Protein AF-0000000070183551 (afdb_homodimer)

Organism: NCBI:txid2841257

InterPro domains:
  IPR018720 Domain of unknown function DUF2249 [PF10006] (5-74)
  IPR036868 TusA-like domain superfamily [SSF64307] (5-74)

Sequence (154 aa):
MTETELDLRDVPPPERHPKIHDAFQALDSGEALTIVNDHEPKPLFYEFQAEVDSFDADGYEVEQRDERTFVATLPKQMTETELDLRDVPPPERHPKIHDAFQALDSGEALTIVNDHEPKPLFYEFQAEVDSFDADGYEVEQRDERTFVATLPKQ

Solvent-accessible surface area (backbone atoms only — not comparable to full-atom values): 8583 Å² total; per-residue (Å²): 127,85,76,45,71,45,74,40,71,86,45,59,74,72,52,42,59,60,50,50,52,52,57,50,66,70,49,53,75,75,37,47,36,32,38,35,31,53,40,82,61,60,39,56,50,39,35,39,70,72,69,35,85,43,50,33,72,86,68,47,44,74,42,74,80,51,96,52,34,23,40,34,37,48,29,30,81,127,86,76,45,70,45,75,42,72,85,47,60,73,70,52,42,59,59,50,51,50,53,58,50,68,71,49,53,75,76,36,47,36,32,38,36,32,52,40,83,62,60,39,57,51,37,34,39,68,72,70,36,85,40,50,33,70,87,66,47,45,75,43,74,79,51,98,52,36,24,40,34,36,46,30,29,82

Foldseek 3Di:
DPAAEAECDPPDPVVRLVVVVVVQVPDDAFYKYKYKWQDDCVVVLVVCVVPPPQWDSVPWDWDDPDPGIIIIITHGD/DPAAEAECDPPDPVVRLVVVVVVQVVDDAFYKYKYKWQDDCVVVLVVCVVPPPQWDSVPWDWDDPDPGIIIIIIHGD

Secondary structure (DSSP, 8-state):
---EEEE-TTS-HHHHHHHHHHHHHTSPTT-EEEEEESS--HHHHHHHHHH-TTB-GGG-EEEEEETTEEEEEEEB-/---EEEE-TTS-HHHHHHHHHHHHHTSPTT-EEEEEESS--HHHHHHHHHH-TTB-GGG-EEEEEETTEEEEEEEB-

Structure (mmCIF, N/CA/C/O backbone):
data_AF-0000000070183551-model_v1
#
loop_
_entity.id
_entity.type
_entity.pdbx_description
1 polymer 'SirA-like two-layered alpha/beta sandwich domain'
#
loop_
_atom_site.group_PDB
_atom_site.id
_atom_site.type_symbol
_atom_site.label_atom_id
_atom_site.label_alt_id
_atom_site.label_comp_id
_atom_site.label_asym_id
_atom_site.label_entity_id
_atom_site.label_seq_id
_atom_site.pdbx_PDB_ins_code
_atom_site.Cartn_x
_atom_site.Cartn_y
_atom_site.Cartn_z
_atom_site.occupancy
_atom_site.B_iso_or_equiv
_atom_site.auth_seq_id
_atom_site.auth_comp_id
_atom_site.auth_asym_id
_atom_site.auth_atom_id
_atom_site.pdbx_PDB_model_num
ATOM 1 N N . MET A 1 1 ? -2.867 27.891 8.078 1 51.06 1 MET A N 1
ATOM 2 C CA . MET A 1 1 ? -2.986 26.453 8.273 1 51.06 1 MET A CA 1
ATOM 3 C C . MET A 1 1 ? -1.699 25.734 7.867 1 51.06 1 MET A C 1
ATOM 5 O O . MET A 1 1 ? -1.084 26.078 6.855 1 51.06 1 MET A O 1
ATOM 9 N N . THR A 1 2 ? -0.938 25.281 8.867 1 59.81 2 THR A N 1
ATOM 10 C CA . THR A 1 2 ? 0.376 24.703 8.586 1 59.81 2 THR A CA 1
ATOM 11 C C . THR A 1 2 ? 0.263 23.547 7.598 1 59.81 2 THR A C 1
ATOM 13 O O . THR A 1 2 ? -0.583 22.672 7.758 1 59.81 2 THR A O 1
ATOM 16 N N . GLU A 1 3 ? 0.557 23.859 6.359 1 74.88 3 GLU A N 1
ATOM 17 C CA . GLU A 1 3 ? 0.552 22.828 5.328 1 74.88 3 GLU A CA 1
ATOM 18 C C . GLU A 1 3 ? 1.701 21.844 5.527 1 74.88 3 GLU A C 1
ATOM 20 O O . GLU A 1 3 ? 2.863 22.25 5.602 1 74.88 3 GLU A O 1
ATOM 25 N N . THR A 1 4 ? 1.453 20.688 6.094 1 90.5 4 THR A N 1
ATOM 26 C CA . THR A 1 4 ? 2.477 19.672 6.27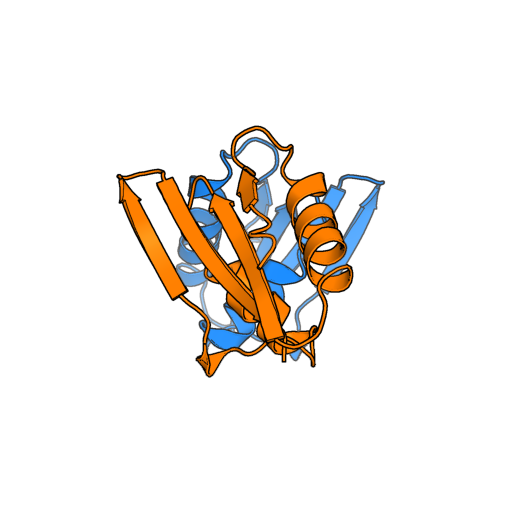3 1 90.5 4 THR A CA 1
ATOM 27 C C . THR A 1 4 ? 2.65 18.844 5 1 90.5 4 THR A C 1
ATOM 29 O O . THR A 1 4 ? 1.682 18.297 4.473 1 90.5 4 THR A O 1
ATOM 32 N N . GLU A 1 5 ? 3.801 19.047 4.43 1 95.81 5 GLU A N 1
ATOM 33 C CA . GLU A 1 5 ? 4.133 18.266 3.242 1 95.81 5 GLU A CA 1
ATOM 34 C C . GLU A 1 5 ? 5.297 17.312 3.512 1 95.81 5 GLU A C 1
ATOM 36 O O . GLU A 1 5 ? 6.281 17.703 4.152 1 95.81 5 GLU A O 1
ATOM 41 N N . LEU A 1 6 ? 5.168 16.141 3.078 1 97.31 6 LEU A N 1
ATOM 42 C CA . LEU A 1 6 ? 6.18 15.094 3.215 1 97.31 6 LEU A CA 1
ATOM 43 C C . LEU A 1 6 ? 6.605 14.562 1.85 1 97.31 6 LEU A C 1
ATOM 45 O O . LEU A 1 6 ? 5.789 14 1.115 1 97.31 6 LEU A O 1
ATOM 49 N N . ASP A 1 7 ? 7.82 14.859 1.452 1 97.25 7 ASP A N 1
ATOM 50 C CA . ASP A 1 7 ? 8.367 14.281 0.228 1 97.25 7 ASP A CA 1
ATOM 51 C C . ASP A 1 7 ? 8.977 12.906 0.494 1 97.25 7 ASP A C 1
ATOM 53 O O . ASP A 1 7 ? 9.977 12.797 1.2 1 97.2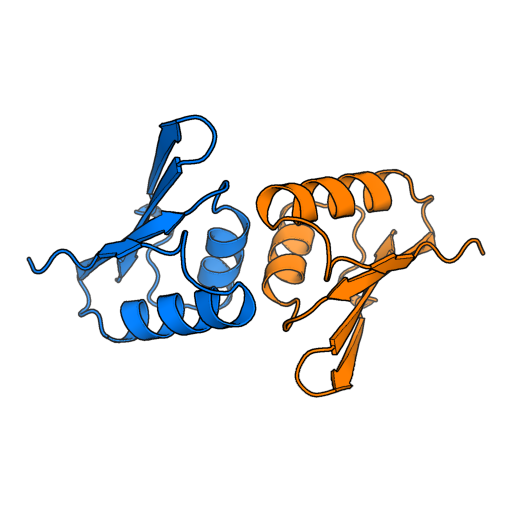5 7 ASP A O 1
ATOM 57 N N . LEU A 1 8 ? 8.398 11.922 -0.152 1 97 8 LEU A N 1
ATOM 58 C CA . LEU A 1 8 ? 8.75 10.539 0.166 1 97 8 LEU A CA 1
ATOM 59 C C . LEU A 1 8 ? 9.758 9.984 -0.839 1 97 8 LEU A C 1
ATOM 61 O O . LEU A 1 8 ? 10.266 8.875 -0.67 1 97 8 LEU A O 1
ATOM 65 N N . ARG A 1 9 ? 10.133 10.656 -1.898 1 94.44 9 ARG A N 1
ATOM 66 C CA . ARG A 1 9 ? 10.867 10.133 -3.043 1 94.44 9 ARG A CA 1
ATOM 67 C C . ARG A 1 9 ? 12.281 9.719 -2.639 1 94.44 9 ARG A C 1
ATOM 69 O O . ARG A 1 9 ? 12.844 8.789 -3.217 1 94.44 9 ARG A O 1
ATOM 76 N N . ASP A 1 10 ? 12.766 10.328 -1.565 1 94.06 10 ASP A N 1
ATOM 77 C CA . ASP A 1 10 ? 14.117 9.977 -1.121 1 94.06 10 ASP A CA 1
ATOM 78 C C . ASP A 1 10 ? 14.07 9.172 0.178 1 94.06 10 ASP A C 1
ATOM 80 O O . ASP A 1 10 ? 15.109 8.953 0.81 1 94.06 10 ASP A O 1
ATOM 84 N N . VAL A 1 11 ? 12.898 8.75 0.581 1 95.19 11 VAL A N 1
ATOM 85 C CA . VAL A 1 11 ? 12.734 7.977 1.806 1 95.19 11 VAL A CA 1
ATOM 86 C C . VAL A 1 11 ? 12.758 6.484 1.481 1 95.19 11 VAL A C 1
ATOM 88 O O . VAL A 1 11 ? 12.07 6.031 0.563 1 95.19 11 VAL A O 1
ATOM 91 N N . PRO A 1 12 ? 13.586 5.719 2.273 1 93.31 12 PRO A N 1
ATOM 92 C CA . PRO A 1 12 ? 13.562 4.266 2.062 1 93.31 12 PRO A CA 1
ATOM 93 C C . PRO A 1 12 ? 12.164 3.674 2.227 1 93.31 12 PRO A C 1
ATOM 95 O O . PRO A 1 12 ? 11.406 4.094 3.107 1 93.31 12 PRO A O 1
ATOM 98 N N . PRO A 1 13 ? 11.812 2.684 1.459 1 92.56 13 PRO A N 1
ATOM 99 C CA . PRO A 1 13 ? 10.445 2.143 1.411 1 92.56 13 PRO A CA 1
ATOM 100 C C . PRO A 1 13 ? 9.938 1.709 2.783 1 92.56 13 PRO A C 1
ATOM 102 O O . PRO A 1 13 ? 8.82 2.062 3.17 1 92.56 13 PRO A O 1
ATOM 105 N N . PRO A 1 14 ? 10.734 1.048 3.607 1 91.44 14 PRO A N 1
ATOM 106 C CA . PRO A 1 14 ? 10.188 0.595 4.891 1 91.44 14 PRO A CA 1
ATOM 107 C C . PRO A 1 14 ? 9.867 1.75 5.832 1 91.44 14 PRO A C 1
ATOM 109 O O . PRO A 1 14 ? 9.109 1.573 6.793 1 91.44 14 PRO A O 1
ATOM 112 N N . GLU A 1 15 ? 10.398 2.893 5.566 1 94.38 15 GLU A N 1
ATOM 113 C CA . GLU A 1 15 ? 10.242 4.023 6.473 1 94.38 15 GLU A CA 1
ATOM 114 C C . GLU A 1 15 ? 9.094 4.93 6.039 1 94.38 15 GLU A C 1
ATOM 116 O O . GLU A 1 15 ? 8.641 5.777 6.809 1 94.38 15 GLU A O 1
ATOM 121 N N . ARG A 1 16 ? 8.617 4.746 4.82 1 95.06 16 ARG A N 1
ATOM 122 C CA . ARG A 1 16 ? 7.652 5.676 4.234 1 95.06 16 ARG A CA 1
ATOM 123 C C . ARG A 1 16 ? 6.324 5.629 4.98 1 95.06 16 ARG A C 1
ATOM 125 O O . ARG A 1 16 ? 5.852 6.656 5.477 1 95.06 16 ARG A O 1
ATOM 132 N N . HIS A 1 17 ? 5.793 4.5 5.188 1 94 17 HIS A N 1
ATOM 133 C CA . HIS A 1 17 ? 4.453 4.422 5.758 1 94 17 HIS A CA 1
ATOM 134 C C . HIS A 1 17 ? 4.461 4.828 7.23 1 94 17 HIS A C 1
ATOM 136 O O . HIS A 1 17 ? 3.631 5.633 7.66 1 94 17 HIS A O 1
ATOM 142 N N . PRO A 1 18 ? 5.461 4.348 7.934 1 94.94 18 PRO A N 1
ATOM 143 C CA . PRO A 1 18 ? 5.512 4.848 9.312 1 94.94 18 PRO A CA 1
ATOM 144 C C . PRO A 1 18 ? 5.613 6.367 9.383 1 94.94 18 PRO A C 1
ATOM 146 O O . PRO A 1 18 ? 4.961 6.996 10.219 1 94.94 18 PRO A O 1
ATOM 149 N N . LYS A 1 19 ? 6.352 6.969 8.492 1 96.75 19 LYS A N 1
ATOM 150 C CA . LYS A 1 19 ? 6.516 8.422 8.469 1 96.75 19 LYS A CA 1
ATOM 151 C C . LYS A 1 19 ? 5.199 9.117 8.141 1 96.75 19 LYS A C 1
ATOM 153 O O . LYS A 1 19 ? 4.863 10.133 8.742 1 96.75 19 LYS A O 1
ATOM 158 N N . ILE A 1 20 ? 4.453 8.594 7.242 1 97.75 20 ILE A N 1
ATOM 159 C CA . ILE A 1 20 ? 3.17 9.164 6.844 1 97.75 20 ILE A CA 1
ATOM 160 C C . ILE A 1 20 ? 2.182 9.062 8 1 97.75 20 ILE A C 1
ATOM 162 O O . ILE A 1 20 ? 1.507 10.047 8.336 1 97.75 20 ILE A O 1
ATOM 166 N N . HIS A 1 21 ? 2.18 7.887 8.617 1 97.5 21 HIS A N 1
ATOM 167 C CA . HIS A 1 21 ? 1.27 7.707 9.742 1 97.5 21 HIS A CA 1
ATOM 168 C C . HIS A 1 21 ? 1.609 8.664 10.883 1 97.5 21 HIS A C 1
ATOM 170 O O . HIS A 1 21 ? 0.717 9.281 11.469 1 97.5 21 HIS A O 1
ATOM 176 N N . ASP A 1 22 ? 2.904 8.773 11.148 1 97.75 22 ASP A N 1
ATOM 177 C CA . ASP A 1 22 ? 3.334 9.664 12.219 1 97.75 22 ASP A CA 1
ATOM 178 C C . ASP A 1 22 ? 2.943 11.109 11.922 1 97.75 22 ASP A C 1
ATOM 180 O O . ASP A 1 22 ? 2.412 11.805 12.797 1 97.75 22 ASP A O 1
ATOM 184 N N . ALA A 1 23 ? 3.205 11.531 10.711 1 97.88 23 ALA A N 1
ATOM 185 C CA . ALA A 1 23 ? 2.906 12.906 10.312 1 97.88 23 ALA A CA 1
ATOM 186 C C . ALA A 1 23 ? 1.403 13.172 10.344 1 97.88 23 ALA A C 1
ATOM 188 O O . ALA A 1 23 ? 0.964 14.234 10.789 1 97.88 23 ALA A O 1
ATOM 189 N N . PHE A 1 24 ? 0.638 12.188 9.914 1 98.31 24 PHE A N 1
ATOM 190 C CA . PHE A 1 24 ? -0.812 12.336 9.898 1 98.31 24 PHE A CA 1
ATOM 191 C C . PHE A 1 24 ? -1.362 12.391 11.32 1 98.31 24 PHE A C 1
ATOM 193 O O . PHE A 1 24 ? -2.227 13.219 11.625 1 98.31 24 PHE A O 1
ATOM 200 N N . GLN A 1 25 ? -0.868 11.539 12.133 1 97.44 25 GLN A N 1
ATOM 201 C CA . GLN A 1 25 ? -1.315 11.477 13.516 1 97.44 25 GLN A CA 1
ATOM 202 C C . GLN A 1 25 ? -1.079 12.805 14.227 1 97.44 25 GLN A C 1
ATOM 204 O O . GLN A 1 25 ? -1.872 13.211 15.086 1 97.44 25 GLN A O 1
ATOM 209 N N . ALA A 1 26 ? -0.083 13.484 13.867 1 97.31 26 ALA A N 1
ATOM 210 C CA . ALA A 1 26 ? 0.329 14.719 14.539 1 97.31 26 ALA A CA 1
ATOM 211 C C . ALA A 1 26 ? -0.563 15.883 14.133 1 97.31 26 ALA A C 1
ATOM 213 O O . ALA A 1 26 ? -0.535 16.938 14.758 1 97.31 26 ALA A O 1
ATOM 214 N N . LEU A 1 27 ? -1.394 15.703 13.102 1 97.25 27 LEU A N 1
ATOM 215 C CA . LEU A 1 27 ? -2.26 16.766 12.609 1 97.25 27 LEU A CA 1
ATOM 216 C C . LEU A 1 27 ? -3.414 17.016 13.57 1 97.25 27 LEU A C 1
ATOM 218 O O . LEU A 1 27 ? -3.867 16.094 14.258 1 97.25 27 LEU A O 1
ATOM 222 N N . ASP A 1 28 ? -3.848 18.172 13.609 1 95.94 28 ASP A N 1
ATOM 223 C CA . ASP A 1 28 ? -5.121 18.484 14.25 1 95.94 28 ASP A CA 1
ATOM 224 C C . ASP A 1 28 ? -6.293 18.172 13.312 1 95.94 28 ASP A C 1
ATOM 226 O O . ASP A 1 28 ? -6.129 18.172 12.094 1 95.94 28 ASP A O 1
ATOM 230 N N . SER A 1 29 ? -7.465 17.891 13.992 1 96.44 29 SER A N 1
ATOM 231 C CA . SER A 1 29 ? -8.672 17.75 13.188 1 96.44 29 SER A CA 1
ATOM 232 C C . SER A 1 29 ? -8.891 18.969 12.297 1 96.44 29 SER A C 1
ATOM 234 O O . SER A 1 29 ? -8.711 20.109 12.727 1 96.44 29 SER A O 1
ATOM 236 N N . GLY A 1 30 ? -9.219 18.734 11.062 1 96.44 30 GLY A N 1
ATOM 237 C CA . GLY A 1 30 ? -9.461 19.828 10.125 1 96.44 30 GLY A CA 1
ATOM 238 C C . GLY A 1 30 ? -8.25 20.141 9.266 1 96.44 30 GLY A C 1
ATOM 239 O O . GLY A 1 30 ? -8.359 20.875 8.281 1 96.44 30 GLY A O 1
ATOM 240 N N . GLU A 1 31 ? -7.09 19.562 9.602 1 97.69 31 GLU A N 1
ATOM 241 C CA . GLU A 1 31 ? -5.867 19.766 8.828 1 97.69 31 GLU A CA 1
ATOM 242 C C . GLU A 1 31 ? -5.664 18.625 7.82 1 97.69 31 GLU A C 1
ATOM 244 O O . GLU A 1 31 ? -6.473 17.703 7.754 1 97.69 31 GLU A O 1
ATOM 249 N N . ALA A 1 32 ? -4.617 18.859 6.973 1 98.12 32 ALA A N 1
ATOM 250 C CA . ALA A 1 32 ? -4.34 17.844 5.969 1 98.12 32 ALA A CA 1
ATOM 251 C C . ALA A 1 32 ? -2.836 17.625 5.809 1 98.12 32 ALA A C 1
ATOM 253 O O . ALA A 1 32 ? -2.047 18.562 5.98 1 98.12 32 ALA A O 1
ATOM 254 N N . LEU A 1 33 ? -2.461 16.438 5.492 1 98.44 33 LEU A N 1
ATOM 255 C CA . LEU A 1 33 ? -1.093 16.078 5.133 1 98.44 33 LEU A CA 1
ATOM 256 C C . LEU A 1 33 ? -0.952 15.914 3.623 1 98.44 33 LEU A C 1
ATOM 258 O O . LEU A 1 33 ? -1.751 15.227 2.99 1 98.44 33 LEU A O 1
ATOM 262 N N . THR A 1 34 ? -0.022 16.578 3.061 1 98.5 34 THR A N 1
ATOM 263 C CA . THR A 1 34 ? 0.321 16.375 1.656 1 98.5 34 THR A CA 1
ATOM 264 C C . THR A 1 34 ? 1.595 15.555 1.524 1 98.5 34 THR A C 1
ATOM 266 O O . THR A 1 34 ? 2.578 15.797 2.227 1 98.5 34 THR A O 1
ATOM 269 N N . ILE A 1 35 ? 1.542 14.531 0.689 1 98.38 35 ILE A N 1
ATOM 270 C CA . ILE A 1 35 ? 2.734 13.719 0.46 1 98.38 35 ILE A CA 1
ATOM 271 C C . ILE A 1 35 ? 3.105 13.758 -1.021 1 98.38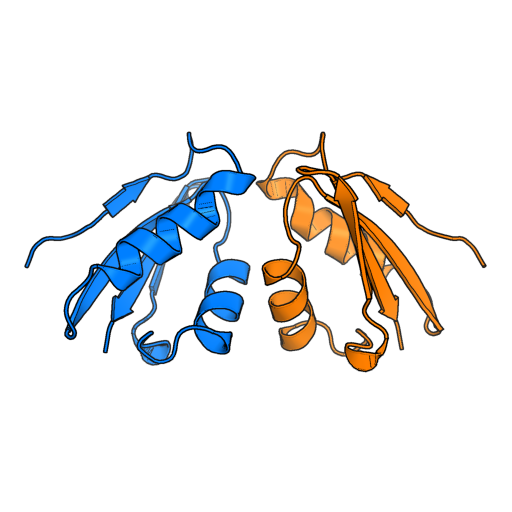 35 ILE A C 1
ATOM 273 O O . ILE A 1 35 ? 2.232 13.891 -1.883 1 98.38 35 ILE A O 1
ATOM 277 N N . VAL A 1 36 ? 4.348 13.719 -1.335 1 97.81 36 VAL A N 1
ATOM 278 C CA . VAL A 1 36 ? 4.887 13.594 -2.684 1 97.81 36 VAL A CA 1
ATOM 279 C C . VAL A 1 36 ? 5.523 12.219 -2.859 1 97.81 36 VAL A C 1
ATOM 281 O O . VAL A 1 36 ? 6.465 11.867 -2.148 1 97.81 36 VAL A O 1
ATOM 284 N N . ASN A 1 37 ? 4.949 11.539 -3.775 1 96.31 37 ASN A N 1
ATOM 285 C CA . ASN A 1 37 ? 5.344 10.148 -3.973 1 96.31 37 ASN A CA 1
ATOM 286 C C . ASN A 1 37 ? 5.848 9.906 -5.395 1 96.31 37 ASN A C 1
ATOM 288 O O . ASN A 1 37 ? 5.535 10.672 -6.309 1 96.31 37 ASN A O 1
ATOM 292 N N . ASP A 1 38 ? 6.57 8.828 -5.562 1 94.56 38 ASP A N 1
ATOM 293 C CA . ASP A 1 38 ? 7.129 8.492 -6.867 1 94.56 38 ASP A CA 1
ATOM 294 C C . ASP A 1 38 ? 6.246 7.48 -7.602 1 94.56 38 ASP A C 1
ATOM 296 O O . ASP A 1 38 ? 6.645 6.93 -8.625 1 94.56 38 ASP A O 1
ATOM 300 N N . HIS A 1 39 ? 5.109 7.145 -7.164 1 92.88 39 HIS A N 1
ATOM 301 C CA . HIS A 1 39 ? 4.129 6.281 -7.812 1 92.88 39 HIS A CA 1
ATOM 302 C C . HIS A 1 39 ? 2.721 6.582 -7.316 1 92.88 39 HIS A C 1
ATOM 304 O O . HIS A 1 39 ? 2.539 7.367 -6.383 1 92.88 39 HIS A O 1
ATOM 310 N N . GLU A 1 40 ? 1.707 6.012 -7.934 1 92.88 40 GLU A N 1
ATOM 311 C CA . GLU A 1 40 ? 0.304 6.211 -7.586 1 92.88 40 GLU A CA 1
ATOM 312 C C . GLU A 1 40 ? 0.014 5.734 -6.164 1 92.88 40 GLU A C 1
ATOM 314 O O . GLU A 1 40 ? 0.318 4.594 -5.812 1 92.88 40 GLU A O 1
ATOM 319 N N . PRO A 1 41 ? -0.612 6.605 -5.336 1 94.88 41 PRO A N 1
ATOM 320 C CA . PRO A 1 41 ? -0.726 6.312 -3.904 1 94.88 41 PRO A CA 1
ATOM 321 C C . PRO A 1 41 ? -2.018 5.578 -3.553 1 94.88 41 PRO A C 1
ATOM 323 O O . PRO A 1 41 ? -2.473 5.633 -2.408 1 94.88 41 PRO A O 1
ATOM 326 N N . LYS A 1 42 ? -2.547 4.801 -4.426 1 92.31 42 LYS A N 1
ATOM 327 C CA . LYS A 1 42 ? -3.801 4.09 -4.184 1 92.31 42 LYS A CA 1
ATOM 328 C C . LYS A 1 42 ? -3.672 3.129 -3.008 1 92.31 42 LYS A C 1
ATOM 330 O O . LYS A 1 42 ? -4.547 3.076 -2.143 1 92.31 42 LYS A O 1
ATOM 335 N N . PRO A 1 43 ? -2.584 2.434 -2.924 1 92.94 43 PRO A N 1
ATOM 336 C CA . PRO A 1 43 ? -2.439 1.521 -1.787 1 92.94 43 PRO A CA 1
ATOM 337 C C . PRO A 1 43 ? -2.479 2.242 -0.442 1 92.94 43 PRO A C 1
ATOM 339 O O . PRO A 1 43 ? -3.029 1.716 0.529 1 92.94 43 PRO A O 1
ATOM 342 N N . LEU A 1 44 ? -1.875 3.416 -0.408 1 95 44 LEU A N 1
ATOM 343 C CA . LEU A 1 44 ? -1.933 4.227 0.805 1 95 44 LEU A CA 1
ATOM 344 C C . LEU A 1 44 ? -3.373 4.586 1.15 1 95 44 LEU A C 1
ATOM 346 O O . LEU A 1 44 ? -3.764 4.551 2.32 1 95 44 LEU A O 1
ATOM 350 N N . PHE A 1 45 ? -4.09 4.902 0.182 1 96.25 45 PHE A N 1
ATOM 351 C CA . PHE A 1 45 ? -5.488 5.266 0.377 1 96.25 45 PHE A CA 1
ATOM 352 C C . PHE A 1 45 ? -6.254 4.133 1.057 1 96.25 45 PHE A C 1
ATOM 354 O O . PHE A 1 45 ? -6.934 4.352 2.061 1 96.25 45 PHE A O 1
ATOM 361 N N . TYR A 1 46 ? -6.094 2.912 0.55 1 96.06 46 TYR A N 1
ATOM 362 C CA . TYR A 1 46 ? -6.812 1.767 1.096 1 96.06 46 TYR A CA 1
ATOM 363 C C . TYR A 1 46 ? -6.371 1.476 2.525 1 96.06 46 TYR A C 1
ATOM 365 O O . TYR A 1 46 ? -7.195 1.14 3.379 1 96.06 46 TYR A O 1
ATOM 373 N N . GLU A 1 47 ? -5.051 1.624 2.771 1 94.94 47 GLU A N 1
ATOM 374 C CA . GLU A 1 47 ? -4.539 1.413 4.121 1 94.94 47 GLU A CA 1
ATOM 375 C C . GLU A 1 47 ? -5.148 2.408 5.105 1 94.94 47 GLU A C 1
ATOM 377 O O . GLU A 1 47 ? -5.613 2.021 6.184 1 94.94 47 GLU A O 1
ATOM 382 N N . PHE A 1 48 ? -5.137 3.656 4.695 1 97.56 48 PHE A N 1
ATOM 383 C CA . PHE A 1 48 ? -5.68 4.695 5.562 1 97.56 48 PHE A CA 1
ATOM 384 C C . PHE A 1 48 ? -7.176 4.5 5.77 1 97.56 48 PHE A C 1
ATOM 386 O O . PHE A 1 48 ? -7.68 4.656 6.887 1 97.56 48 PHE A O 1
ATOM 393 N N . GLN A 1 49 ? -7.832 4.195 4.684 1 96.44 49 GLN A N 1
ATOM 394 C CA . GLN A 1 49 ? -9.273 3.971 4.77 1 96.44 49 GLN A CA 1
ATOM 395 C C . GLN A 1 49 ? -9.594 2.834 5.734 1 96.44 49 GLN A C 1
ATOM 397 O O . GLN A 1 49 ? -10.578 2.902 6.477 1 96.44 49 GLN A O 1
ATOM 402 N N . ALA A 1 50 ? -8.766 1.904 5.809 1 94.62 50 ALA A N 1
ATOM 403 C CA . ALA A 1 50 ? -9 0.713 6.621 1 94.62 50 ALA A CA 1
ATOM 404 C C . ALA A 1 50 ? -8.586 0.946 8.07 1 94.62 50 ALA A C 1
ATOM 406 O O . ALA A 1 50 ? -9.219 0.425 8.992 1 94.62 50 ALA A O 1
ATOM 407 N N . GLU A 1 51 ? -7.555 1.824 8.281 1 96 51 GLU A N 1
ATOM 408 C CA . GLU A 1 51 ? -6.918 1.774 9.594 1 96 51 GLU A CA 1
ATOM 409 C C . GLU A 1 51 ? -7.07 3.102 10.336 1 96 51 GLU A C 1
ATOM 411 O O . GLU A 1 51 ? -6.879 3.168 11.547 1 96 51 GLU A O 1
ATOM 416 N N . VAL A 1 52 ? -7.293 4.113 9.617 1 97.56 52 VAL A N 1
ATOM 417 C CA . VAL A 1 52 ? -7.215 5.434 10.234 1 97.56 52 VAL A CA 1
ATOM 418 C C . VAL A 1 52 ? -8.602 6.066 10.281 1 97.56 52 VAL A C 1
ATOM 420 O O . VAL A 1 52 ? -9.039 6.703 9.32 1 97.56 52 VAL A O 1
ATOM 423 N N . ASP A 1 53 ? -9.234 6.059 11.43 1 97.81 53 ASP A N 1
ATOM 424 C CA . ASP A 1 53 ? -10.617 6.496 11.594 1 97.81 53 ASP A CA 1
ATOM 425 C C . ASP A 1 53 ? -10.758 7.992 11.32 1 97.81 53 ASP A C 1
ATOM 427 O O . ASP A 1 53 ? -11.789 8.438 10.812 1 97.81 53 ASP A O 1
ATOM 431 N N . SER A 1 54 ? -9.734 8.68 11.641 1 98.31 54 SER A N 1
ATOM 432 C CA . SER A 1 54 ? -9.805 10.133 11.547 1 98.31 54 SER A CA 1
ATOM 433 C C . SER A 1 54 ? -9.508 10.609 10.125 1 98.31 54 SER A C 1
ATOM 435 O O . SER A 1 54 ? -9.594 11.797 9.836 1 98.31 54 SER A O 1
ATOM 437 N N . PHE A 1 55 ? -9.148 9.711 9.25 1 98.5 55 PHE A N 1
ATOM 438 C CA . PHE A 1 55 ? -8.898 10.031 7.852 1 98.5 55 PHE A CA 1
ATOM 439 C C .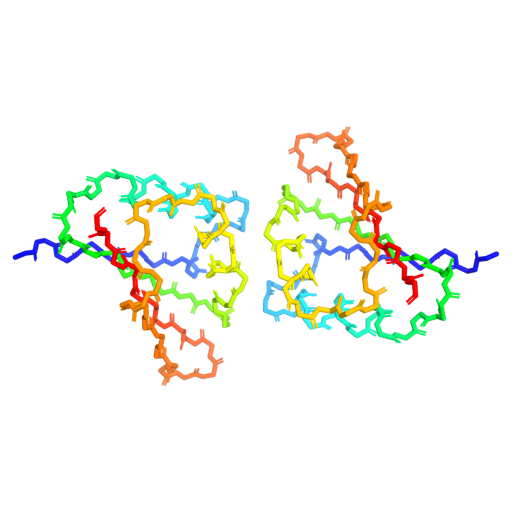 PHE A 1 55 ? -10.203 10.328 7.121 1 98.5 55 PHE A C 1
ATOM 441 O O . PHE A 1 55 ? -11.125 9.508 7.129 1 98.5 55 PHE A O 1
ATOM 448 N N . ASP A 1 56 ? -10.305 11.492 6.551 1 98.19 56 ASP A N 1
ATOM 449 C CA . ASP A 1 56 ? -11.453 11.875 5.742 1 98.19 56 ASP A CA 1
ATOM 450 C C . ASP A 1 56 ? -11.281 11.422 4.293 1 98.19 56 ASP A C 1
ATOM 452 O O . ASP A 1 56 ? -10.852 12.211 3.443 1 98.19 56 ASP A O 1
ATOM 456 N N . ALA A 1 57 ? -11.734 10.266 3.988 1 97.88 57 ALA A N 1
ATOM 457 C CA . ALA A 1 57 ? -11.555 9.648 2.676 1 97.88 57 ALA A CA 1
ATOM 458 C C . ALA A 1 57 ? -12.266 10.453 1.591 1 97.88 57 ALA A C 1
ATOM 460 O O . ALA A 1 57 ? -11.805 10.5 0.446 1 97.88 57 ALA A O 1
ATOM 461 N N . ASP A 1 58 ? -13.328 11.078 1.941 1 97.94 58 ASP A N 1
ATOM 462 C CA . ASP A 1 58 ? -14.094 11.836 0.954 1 97.94 58 ASP A CA 1
ATOM 463 C C . ASP A 1 58 ? -13.328 13.078 0.502 1 97.94 58 ASP A C 1
ATOM 465 O O . ASP A 1 58 ? -13.516 13.562 -0.618 1 97.94 58 ASP A O 1
ATOM 469 N N . GLY A 1 59 ? -12.469 13.594 1.337 1 97.81 59 GLY A N 1
ATOM 470 C CA . GLY A 1 59 ? -11.695 14.789 1.021 1 97.81 59 GLY A CA 1
ATOM 471 C C . GLY A 1 59 ? -10.344 14.469 0.4 1 97.81 59 GLY A C 1
ATOM 472 O O . GLY A 1 59 ? -9.602 15.383 0.025 1 97.81 59 GLY A O 1
ATOM 473 N N . TYR A 1 60 ? -10.023 13.234 0.263 1 98.12 60 TYR A N 1
ATOM 474 C CA . TYR A 1 60 ? -8.75 12.781 -0.284 1 98.12 60 TYR A CA 1
ATOM 475 C C . TYR A 1 60 ? -8.602 13.211 -1.74 1 98.12 60 TYR A C 1
ATOM 477 O O . TYR A 1 60 ? -9.547 13.102 -2.525 1 98.12 60 TYR A O 1
ATOM 485 N N . GLU A 1 61 ? -7.395 13.742 -2.086 1 97.62 61 GLU A N 1
ATOM 486 C CA . GLU A 1 61 ? -7.094 14.148 -3.457 1 97.62 61 GLU A CA 1
ATOM 487 C C . GLU A 1 61 ? -5.707 13.672 -3.879 1 97.62 61 GLU A C 1
ATOM 489 O O . GLU A 1 61 ? -4.789 13.609 -3.057 1 97.62 61 GLU A O 1
ATOM 494 N N . VAL A 1 62 ? -5.617 13.367 -5.152 1 97.88 62 VAL A N 1
ATOM 495 C CA . VAL A 1 62 ? -4.328 13.031 -5.746 1 97.88 62 VAL A CA 1
ATOM 496 C C . VAL A 1 62 ? -4.141 13.797 -7.051 1 97.88 62 VAL A C 1
ATOM 498 O O . VAL A 1 62 ? -5.07 13.898 -7.855 1 97.88 62 VAL A O 1
ATOM 501 N N . GLU A 1 63 ? -3.002 14.344 -7.184 1 97.56 63 GLU A N 1
ATOM 502 C CA . GLU A 1 63 ? -2.584 14.984 -8.43 1 97.56 63 GLU A CA 1
ATOM 503 C C . GLU A 1 63 ? -1.326 14.328 -8.992 1 97.56 63 GLU A C 1
ATOM 505 O O . GLU A 1 63 ? -0.336 14.156 -8.273 1 97.56 63 GLU A O 1
ATOM 510 N N . GLN A 1 64 ? -1.483 13.922 -10.234 1 97.06 64 GLN A N 1
ATOM 511 C CA . GLN A 1 64 ? -0.275 13.484 -10.93 1 97.06 64 GLN A CA 1
ATOM 512 C C . GLN A 1 64 ? 0.378 14.648 -11.672 1 97.06 64 GLN A C 1
ATOM 514 O O . GLN A 1 64 ? -0.166 15.141 -12.664 1 97.06 64 GLN A O 1
ATOM 519 N N . ARG A 1 65 ? 1.533 14.984 -11.18 1 96.69 65 ARG A N 1
ATOM 520 C CA . ARG A 1 65 ? 2.189 16.141 -11.758 1 96.69 65 ARG A CA 1
ATOM 521 C C . ARG A 1 65 ? 3.01 15.758 -12.984 1 96.69 65 ARG A C 1
ATOM 523 O O . ARG A 1 65 ? 3.121 16.531 -13.938 1 96.69 65 ARG A O 1
ATOM 530 N N . ASP A 1 66 ? 3.607 14.57 -12.938 1 94.31 66 ASP A N 1
ATOM 531 C CA . ASP A 1 66 ? 4.285 13.961 -14.078 1 94.31 66 ASP A CA 1
ATOM 532 C C . ASP A 1 66 ? 4.324 12.438 -13.945 1 94.31 66 ASP A C 1
ATOM 534 O O . ASP A 1 66 ? 3.586 11.867 -13.141 1 94.31 66 ASP A O 1
ATOM 538 N N . GLU A 1 67 ? 5.066 11.797 -14.766 1 90.44 67 GLU A N 1
ATOM 539 C CA . GLU A 1 67 ? 5.059 10.344 -14.859 1 90.44 67 GLU A CA 1
ATOM 540 C C . GLU A 1 67 ? 5.418 9.703 -13.523 1 90.44 67 GLU A C 1
ATOM 542 O O . GLU A 1 67 ? 4.898 8.641 -13.18 1 90.44 67 GLU A O 1
ATOM 547 N N . ARG A 1 68 ? 6.246 10.367 -12.734 1 90.5 68 ARG A N 1
ATOM 548 C CA . ARG A 1 68 ? 6.738 9.727 -11.523 1 90.5 68 ARG A CA 1
ATOM 549 C C . ARG A 1 68 ? 6.508 10.617 -10.305 1 90.5 68 ARG A C 1
ATOM 551 O O . ARG A 1 68 ? 7.219 10.516 -9.305 1 90.5 68 ARG A O 1
ATOM 558 N N . THR A 1 69 ? 5.652 11.594 -10.469 1 96.44 69 THR A N 1
ATOM 559 C CA . THR A 1 69 ? 5.379 12.484 -9.344 1 96.44 69 THR A CA 1
ATOM 560 C C . THR A 1 69 ? 3.883 12.539 -9.047 1 96.44 69 THR A C 1
ATOM 562 O O . THR A 1 69 ? 3.096 12.992 -9.875 1 96.44 69 THR A O 1
ATOM 565 N N . PHE A 1 70 ? 3.566 12.031 -7.879 1 97.81 70 PHE A N 1
ATOM 566 C CA . PHE A 1 70 ? 2.195 12.055 -7.379 1 97.81 70 PHE A CA 1
ATOM 567 C C . PHE A 1 70 ? 2.104 12.867 -6.094 1 97.81 70 PHE A C 1
ATOM 569 O O . PHE A 1 70 ? 2.918 12.695 -5.184 1 97.81 70 PHE A O 1
ATOM 576 N N . VAL A 1 71 ? 1.161 13.734 -6.055 1 98.19 71 VAL A N 1
ATOM 577 C CA . VAL A 1 71 ? 0.915 14.555 -4.867 1 98.19 71 VAL A CA 1
ATOM 578 C C . VAL A 1 71 ? -0.454 14.211 -4.281 1 98.19 71 VAL A C 1
ATOM 580 O O . VAL A 1 71 ? -1.483 14.422 -4.926 1 98.19 71 VAL A O 1
AT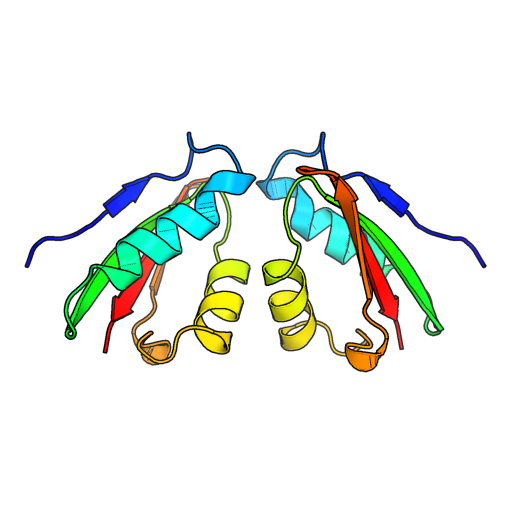OM 583 N N . ALA A 1 72 ? -0.457 13.641 -3.094 1 98.5 72 ALA A N 1
ATOM 584 C CA . ALA A 1 72 ? -1.693 13.25 -2.422 1 98.5 72 ALA A CA 1
ATOM 585 C C . ALA A 1 72 ? -1.936 14.109 -1.18 1 98.5 72 ALA A C 1
ATOM 587 O O . ALA A 1 72 ? -0.999 14.414 -0.44 1 98.5 72 ALA A O 1
ATOM 588 N N . THR A 1 73 ? -3.182 14.445 -1.009 1 98.25 73 THR A N 1
ATOM 589 C CA . THR A 1 73 ? -3.586 15.188 0.179 1 98.25 73 THR A CA 1
ATOM 590 C C . THR A 1 73 ? -4.523 14.352 1.048 1 98.25 73 THR A C 1
ATOM 592 O O . THR A 1 73 ? -5.57 13.898 0.583 1 98.25 73 THR A O 1
ATOM 595 N N . LEU A 1 74 ? -4.105 14.148 2.254 1 98.5 74 LEU A N 1
ATOM 596 C CA . LEU A 1 74 ? -4.836 13.344 3.227 1 98.5 74 LEU A CA 1
ATOM 597 C C . LEU A 1 74 ? -5.434 14.227 4.316 1 98.5 74 LEU A C 1
ATOM 599 O O . LEU A 1 74 ? -4.734 14.633 5.246 1 98.5 74 LEU A O 1
ATOM 603 N N . PRO A 1 75 ? -6.695 14.508 4.246 1 98.19 75 PRO A N 1
ATOM 604 C CA . PRO A 1 75 ? -7.312 15.344 5.277 1 98.19 75 PRO A CA 1
ATOM 605 C C . PRO A 1 75 ? -7.672 14.555 6.539 1 98.19 75 PRO A C 1
ATOM 607 O O . PRO A 1 75 ? -7.992 13.367 6.457 1 98.19 75 PRO A O 1
ATOM 610 N N . LYS A 1 76 ? -7.621 15.266 7.617 1 97.75 76 LYS A N 1
ATOM 611 C CA . LYS A 1 76 ? -8.008 14.719 8.914 1 97.75 76 LYS A CA 1
ATOM 612 C C . LYS A 1 76 ? -9.312 15.344 9.406 1 97.75 76 LYS A C 1
ATOM 614 O O . LYS A 1 76 ? -9.477 16.562 9.359 1 97.75 76 LYS A O 1
ATOM 619 N N . GLN A 1 77 ? -10.172 14.398 9.789 1 96.25 77 GLN A N 1
ATOM 620 C CA . GLN A 1 77 ? -11.43 14.867 10.359 1 96.25 77 GLN A CA 1
ATOM 621 C C . GLN A 1 77 ? -11.555 14.469 11.828 1 96.25 77 GLN A C 1
ATOM 623 O O . GLN A 1 77 ? -10.93 13.5 12.266 1 96.25 77 GLN A O 1
ATOM 628 N N . MET B 1 1 ? 1.925 -28.172 -7.762 1 50.84 1 MET B N 1
ATOM 629 C CA . MET B 1 1 ? 1.333 -26.844 -7.832 1 50.84 1 MET B CA 1
ATOM 630 C C . MET B 1 1 ? 2.412 -25.766 -7.98 1 50.84 1 MET B C 1
ATOM 632 O O . MET B 1 1 ? 3.473 -25.859 -7.363 1 50.84 1 MET B O 1
ATOM 636 N N . THR B 1 2 ? 2.529 -25.203 -9.188 1 59.5 2 THR B N 1
ATOM 637 C CA . THR B 1 2 ? 3.623 -24.281 -9.453 1 59.5 2 THR B CA 1
ATOM 638 C C . THR B 1 2 ? 3.611 -23.125 -8.453 1 59.5 2 THR B C 1
ATOM 640 O O . THR B 1 2 ? 2.568 -22.516 -8.219 1 59.5 2 THR B O 1
ATOM 643 N N . GLU B 1 3 ? 4.465 -23.266 -7.449 1 74.62 3 GLU B N 1
ATOM 644 C CA . GLU B 1 3 ? 4.586 -22.219 -6.453 1 74.62 3 GLU B CA 1
ATOM 645 C C . GLU B 1 3 ? 5.227 -20.969 -7.051 1 74.62 3 GLU B C 1
ATOM 647 O O . GLU B 1 3 ? 6.316 -21.031 -7.621 1 74.62 3 GLU B O 1
ATOM 652 N N . THR B 1 4 ? 4.461 -19.953 -7.406 1 90.5 4 THR B N 1
ATOM 653 C CA . THR B 1 4 ? 4.988 -18.703 -7.938 1 90.5 4 THR B CA 1
ATOM 654 C C . THR B 1 4 ? 5.441 -17.781 -6.809 1 90.5 4 THR B C 1
ATOM 656 O O . THR B 1 4 ? 4.668 -17.484 -5.898 1 90.5 4 THR B O 1
ATOM 659 N N . GLU B 1 5 ? 6.723 -17.625 -6.781 1 95.81 5 GLU B N 1
ATOM 660 C CA . GLU B 1 5 ? 7.289 -16.703 -5.801 1 95.81 5 GLU B CA 1
ATOM 661 C C . GLU B 1 5 ? 7.914 -15.492 -6.48 1 95.81 5 GLU B C 1
ATOM 663 O O . GLU B 1 5 ? 8.602 -15.625 -7.496 1 95.81 5 GLU B O 1
ATOM 668 N N . LEU B 1 6 ? 7.652 -14.375 -5.969 1 97.25 6 LEU B N 1
ATOM 669 C CA . LEU B 1 6 ? 8.18 -13.102 -6.457 1 97.25 6 LEU B CA 1
ATOM 670 C C . LEU B 1 6 ? 8.977 -12.391 -5.371 1 97.25 6 LEU B C 1
ATOM 672 O O . LEU B 1 6 ? 8.43 -12.031 -4.324 1 97.25 6 LEU B O 1
ATOM 676 N N . ASP B 1 7 ? 10.281 -12.312 -5.543 1 97.25 7 ASP B N 1
ATOM 677 C CA . ASP B 1 7 ? 11.109 -11.523 -4.637 1 97.25 7 ASP B CA 1
ATOM 678 C C . ASP B 1 7 ? 11.141 -10.055 -5.051 1 97.25 7 ASP B C 1
ATOM 680 O O . ASP B 1 7 ? 11.672 -9.711 -6.109 1 97.25 7 ASP B O 1
ATOM 684 N N . LEU B 1 8 ? 10.648 -9.219 -4.16 1 96.94 8 LEU B N 1
ATOM 685 C CA . LEU B 1 8 ? 10.43 -7.816 -4.512 1 96.94 8 LEU B CA 1
ATOM 686 C C . LEU B 1 8 ? 11.57 -6.941 -4 1 96.94 8 LEU B C 1
ATOM 688 O O . LEU B 1 8 ? 11.625 -5.746 -4.305 1 96.94 8 LEU B O 1
ATOM 692 N N . ARG B 1 9 ? 12.531 -7.41 -3.229 1 94.56 9 ARG B N 1
ATOM 693 C CA . ARG B 1 9 ? 13.508 -6.625 -2.477 1 94.56 9 ARG B CA 1
ATOM 694 C C . ARG B 1 9 ? 14.43 -5.855 -3.414 1 94.56 9 ARG B C 1
ATOM 696 O O . ARG B 1 9 ? 14.898 -4.766 -3.076 1 94.56 9 ARG B O 1
ATOM 703 N N . ASP B 1 10 ? 14.57 -6.383 -4.641 1 94 10 ASP B N 1
ATOM 704 C CA . ASP B 1 10 ? 15.438 -5.699 -5.59 1 94 10 ASP B CA 1
ATOM 705 C C . ASP B 1 10 ? 14.625 -5.027 -6.695 1 94 10 ASP B C 1
ATOM 707 O O . ASP B 1 10 ? 15.188 -4.57 -7.695 1 94 10 ASP B O 1
ATOM 711 N N . VAL B 1 11 ? 13.336 -4.984 -6.535 1 95.12 11 VAL B N 1
ATOM 712 C CA . VAL B 1 11 ? 12.453 -4.367 -7.523 1 95.12 11 VAL B CA 1
ATOM 713 C C . VAL B 1 11 ? 12.195 -2.908 -7.145 1 95.12 11 VAL B C 1
ATOM 715 O O . VAL B 1 11 ? 11.867 -2.607 -5.996 1 95.12 11 VAL B O 1
ATOM 718 N N . PRO B 1 12 ? 12.352 -1.986 -8.164 1 93.31 12 PRO B N 1
ATOM 719 C CA . PRO B 1 12 ? 12.016 -0.591 -7.871 1 93.31 12 PRO B CA 1
ATOM 720 C C . PRO B 1 12 ? 10.578 -0.42 -7.391 1 93.31 12 PRO B C 1
ATOM 722 O O . PRO B 1 12 ? 9.672 -1.09 -7.891 1 93.31 12 PRO B O 1
ATOM 725 N N . PRO B 1 13 ? 10.336 0.482 -6.484 1 92.5 13 PRO B N 1
ATOM 726 C CA . PRO B 1 13 ? 9.031 0.624 -5.832 1 92.5 13 PRO B CA 1
ATOM 727 C C . PRO B 1 13 ? 7.887 0.809 -6.824 1 92.5 13 PRO B C 1
ATOM 729 O O . PRO B 1 13 ? 6.859 0.133 -6.723 1 92.5 13 PRO B O 1
ATOM 732 N N . PRO B 1 14 ? 8.031 1.612 -7.863 1 91.44 14 PRO B N 1
ATOM 733 C CA . PRO B 1 14 ? 6.895 1.812 -8.766 1 91.44 14 PRO B CA 1
ATOM 734 C C . PRO B 1 14 ? 6.535 0.554 -9.547 1 91.44 14 PRO B C 1
ATOM 736 O O . PRO B 1 14 ? 5.43 0.452 -10.086 1 91.44 14 PRO B O 1
ATOM 739 N N . GLU B 1 15 ? 7.422 -0.378 -9.609 1 94.31 15 GLU B N 1
ATOM 740 C CA . GLU B 1 15 ? 7.223 -1.565 -10.43 1 94.31 15 GLU B CA 1
ATOM 741 C C . GLU B 1 15 ? 6.668 -2.725 -9.609 1 94.31 15 GLU B C 1
ATOM 743 O O . GLU B 1 15 ? 6.191 -3.715 -10.164 1 94.31 15 GLU B O 1
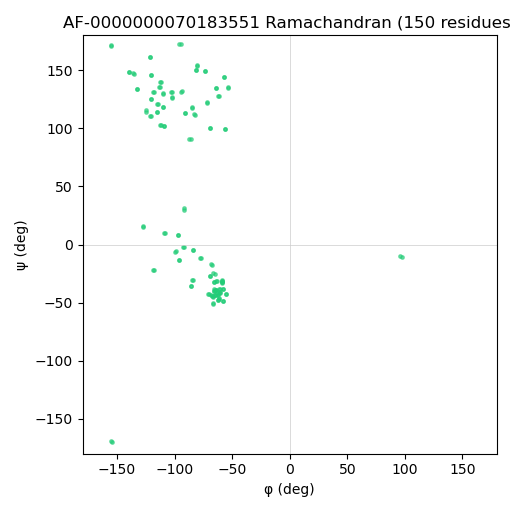ATOM 748 N N . ARG B 1 16 ? 6.711 -2.604 -8.297 1 95 16 ARG B N 1
ATOM 749 C CA . ARG B 1 16 ? 6.391 -3.723 -7.414 1 95 16 ARG B CA 1
ATOM 750 C C . ARG B 1 16 ? 4.914 -4.098 -7.523 1 95 16 ARG B C 1
ATOM 752 O O . ARG B 1 16 ? 4.582 -5.246 -7.84 1 95 16 ARG B O 1
ATOM 759 N N . HIS B 1 17 ? 4.066 -3.184 -7.402 1 94.06 17 HIS B N 1
ATOM 760 C CA . HIS B 1 17 ? 2.646 -3.521 -7.348 1 94.06 17 HIS B CA 1
ATOM 761 C C . HIS B 1 17 ? 2.141 -4 -8.703 1 94.06 17 HIS B C 1
ATOM 763 O O . HIS B 1 17 ? 1.467 -5.027 -8.797 1 94.06 17 HIS B O 1
ATOM 769 N N . PRO B 1 18 ? 2.572 -3.303 -9.742 1 94.88 18 PRO B N 1
ATOM 770 C CA . PRO B 1 18 ? 2.17 -3.854 -11.039 1 94.88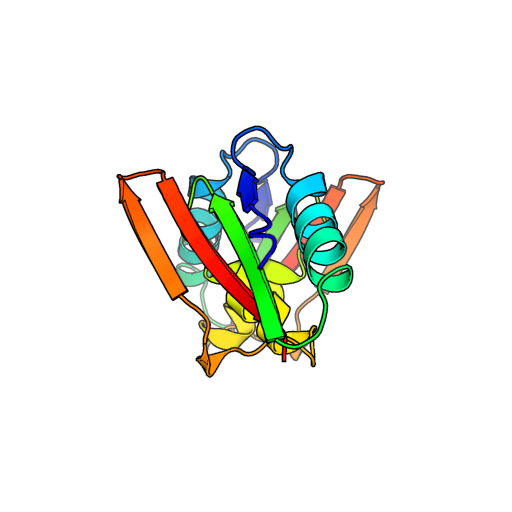 18 PRO B CA 1
ATOM 771 C C . PRO B 1 18 ? 2.654 -5.289 -11.242 1 94.88 18 PRO B C 1
ATOM 773 O O . PRO B 1 18 ? 1.91 -6.125 -11.758 1 94.88 18 PRO B O 1
ATOM 776 N N . LYS B 1 19 ? 3.836 -5.598 -10.789 1 96.75 19 LYS B N 1
ATOM 777 C CA . LYS B 1 19 ? 4.391 -6.941 -10.93 1 96.75 19 LYS B CA 1
ATOM 778 C C . LYS B 1 19 ? 3.59 -7.953 -10.117 1 96.75 19 LYS B C 1
ATOM 780 O O . LYS B 1 19 ? 3.326 -9.062 -10.586 1 96.75 19 LYS B O 1
ATOM 785 N N . ILE B 1 20 ? 3.184 -7.613 -8.961 1 97.75 20 ILE B N 1
ATOM 786 C CA . ILE B 1 20 ? 2.406 -8.492 -8.094 1 97.75 20 ILE B CA 1
ATOM 787 C C . ILE B 1 20 ? 1.035 -8.75 -8.719 1 97.75 20 ILE B C 1
ATOM 789 O O . ILE B 1 20 ? 0.586 -9.891 -8.789 1 97.75 20 ILE B O 1
ATOM 793 N N . HIS B 1 21 ? 0.443 -7.645 -9.195 1 97.5 21 HIS B N 1
ATOM 794 C CA . HIS B 1 21 ? -0.867 -7.797 -9.82 1 97.5 21 HIS B CA 1
ATOM 795 C C . HIS B 1 21 ? -0.791 -8.695 -11.047 1 97.5 21 HIS B C 1
ATOM 797 O O . HIS B 1 21 ? -1.631 -9.578 -11.234 1 97.5 21 HIS B O 1
ATOM 803 N N . ASP B 1 22 ? 0.252 -8.461 -11.852 1 97.69 22 ASP B N 1
ATOM 804 C CA . ASP B 1 22 ? 0.418 -9.266 -13.055 1 97.69 22 ASP B CA 1
ATOM 805 C C . ASP B 1 22 ? 0.609 -10.734 -12.711 1 97.69 22 ASP B C 1
ATOM 807 O O . ASP B 1 22 ? -0.022 -11.609 -13.32 1 97.69 22 ASP B O 1
ATOM 811 N N . ALA B 1 23 ? 1.457 -11 -11.766 1 97.88 23 ALA B N 1
ATOM 812 C CA . ALA B 1 23 ? 1.751 -12.367 -11.367 1 97.88 23 ALA B CA 1
ATOM 813 C C . ALA B 1 23 ? 0.516 -13.047 -10.773 1 97.88 23 ALA B C 1
ATOM 815 O O . ALA B 1 23 ? 0.247 -14.219 -11.055 1 97.88 23 ALA B O 1
ATOM 816 N N . PHE B 1 24 ? -0.233 -12.297 -10 1 98.31 24 PHE B N 1
ATOM 817 C CA . PHE B 1 24 ? -1.434 -12.844 -9.383 1 98.31 24 PHE B CA 1
ATOM 818 C C . PHE B 1 24 ? -2.494 -13.148 -10.438 1 98.31 24 PHE B C 1
ATOM 820 O O . PHE B 1 24 ? -3.141 -14.195 -10.391 1 98.31 24 PHE B O 1
ATOM 827 N N . GLN B 1 25 ? -2.65 -12.227 -11.32 1 97.44 25 GLN B N 1
ATOM 828 C CA . GLN B 1 25 ? -3.641 -12.391 -12.383 1 97.44 25 GLN B CA 1
ATOM 829 C C . GLN B 1 25 ? -3.361 -13.648 -13.211 1 97.44 25 GLN B C 1
ATOM 831 O O . GLN B 1 25 ? -4.293 -14.305 -13.672 1 97.44 25 GLN B O 1
ATOM 836 N N . ALA B 1 26 ? -2.15 -14 -13.336 1 97.31 26 ALA B N 1
ATOM 837 C CA . ALA B 1 26 ? -1.733 -15.109 -14.188 1 97.31 26 ALA B CA 1
ATOM 838 C C . ALA B 1 26 ? -2.008 -16.453 -13.516 1 97.31 26 ALA B C 1
ATOM 840 O O . ALA B 1 26 ? -1.953 -17.5 -14.164 1 97.31 26 ALA B O 1
ATOM 841 N N . LEU B 1 27 ? -2.342 -16.438 -12.219 1 97.25 27 LEU B N 1
ATOM 842 C CA . LEU B 1 27 ? -2.584 -17.672 -11.469 1 97.25 27 LEU B CA 1
ATOM 843 C C . LEU B 1 27 ? -3.918 -18.297 -11.867 1 97.25 27 LEU B C 1
ATOM 845 O O . LEU B 1 27 ? -4.855 -17.578 -12.234 1 97.25 27 LEU B O 1
ATOM 849 N N . ASP B 1 28 ? -3.98 -19.516 -11.797 1 95.94 28 ASP B N 1
ATOM 850 C CA . ASP B 1 28 ? -5.262 -20.203 -11.852 1 95.94 28 ASP B CA 1
ATOM 851 C C . ASP B 1 28 ? -5.961 -20.172 -10.492 1 95.94 28 ASP B C 1
ATOM 853 O O . ASP B 1 28 ? -5.309 -20.047 -9.453 1 95.94 28 ASP B O 1
ATOM 857 N N . SER B 1 29 ? -7.352 -20.281 -10.586 1 96.44 29 SER B N 1
ATOM 858 C CA . SER B 1 29 ? -8.094 -20.422 -9.336 1 96.44 29 SER B CA 1
ATOM 859 C C . SER B 1 29 ? -7.559 -21.594 -8.508 1 96.44 29 SER B C 1
ATOM 861 O O . SER B 1 29 ? -7.273 -22.656 -9.047 1 96.44 29 SER B O 1
ATOM 863 N N . GLY B 1 30 ? -7.391 -21.375 -7.234 1 96.44 30 GLY B N 1
ATOM 864 C CA . GLY B 1 30 ? -6.898 -22.406 -6.348 1 96.44 30 GLY B CA 1
ATOM 865 C C . GLY B 1 30 ? -5.402 -22.328 -6.109 1 96.44 30 GLY B C 1
ATOM 866 O O . GLY B 1 30 ? -4.875 -22.984 -5.211 1 96.44 30 GLY B O 1
ATOM 867 N N . GLU B 1 31 ? -4.695 -21.484 -6.883 1 97.69 31 GLU B N 1
ATOM 868 C CA . GLU B 1 31 ? -3.262 -21.281 -6.715 1 97.69 31 GLU B CA 1
ATOM 869 C C . GLU B 1 31 ? -2.979 -20.078 -5.82 1 97.69 31 GLU B C 1
ATOM 871 O O . GLU B 1 31 ? -3.904 -19.406 -5.363 1 97.69 31 GLU B O 1
ATOM 876 N N . ALA B 1 32 ? -1.646 -19.953 -5.508 1 98.12 32 ALA B N 1
ATOM 877 C CA . ALA B 1 32 ? -1.267 -18.828 -4.66 1 98.12 32 ALA B CA 1
ATOM 878 C C . ALA B 1 32 ? 0.037 -18.188 -5.137 1 98.12 32 ALA B C 1
ATOM 880 O O . ALA B 1 32 ? 0.904 -18.875 -5.684 1 98.12 32 ALA B O 1
ATOM 881 N N . LEU B 1 33 ? 0.157 -16.922 -4.938 1 98.38 33 LEU B N 1
ATOM 882 C CA . LEU B 1 33 ? 1.388 -16.172 -5.168 1 98.38 33 LEU B CA 1
ATOM 883 C C . LEU B 1 33 ? 2.104 -15.883 -3.854 1 98.38 33 LEU B C 1
ATOM 885 O O . LEU B 1 33 ? 1.487 -15.398 -2.902 1 98.38 33 LEU B O 1
ATOM 889 N N . THR B 1 34 ? 3.322 -16.234 -3.771 1 98.5 34 THR B N 1
ATOM 890 C CA . THR B 1 34 ? 4.152 -15.852 -2.635 1 98.5 34 THR B CA 1
ATOM 891 C C . THR B 1 34 ? 5.078 -14.695 -3.004 1 98.5 34 THR B C 1
ATOM 893 O O . THR B 1 34 ? 5.695 -14.703 -4.07 1 98.5 34 THR B O 1
ATOM 896 N N . ILE B 1 35 ? 5.102 -13.68 -2.168 1 98.38 35 ILE B N 1
ATOM 897 C CA . ILE B 1 35 ? 6.004 -12.562 -2.418 1 98.38 35 ILE B CA 1
ATOM 898 C C . ILE B 1 35 ? 6.957 -12.398 -1.239 1 98.38 35 ILE B C 1
ATOM 900 O O . ILE B 1 35 ? 6.605 -12.703 -0.098 1 98.38 35 ILE B O 1
ATOM 904 N N . VAL B 1 36 ? 8.148 -12 -1.477 1 97.81 36 VAL B N 1
ATOM 905 C CA . VAL B 1 36 ? 9.156 -11.641 -0.479 1 97.81 36 VAL B CA 1
ATOM 906 C C . VAL B 1 36 ? 9.398 -10.133 -0.506 1 97.81 36 VAL B C 1
ATOM 908 O O . VAL B 1 36 ? 9.797 -9.578 -1.532 1 97.81 36 VAL B O 1
ATOM 911 N N . ASN B 1 37 ? 9.102 -9.586 0.598 1 96.25 37 ASN B N 1
ATOM 912 C CA . ASN B 1 37 ? 9.141 -8.133 0.696 1 96.25 37 ASN B CA 1
ATOM 913 C C . ASN B 1 37 ? 10.109 -7.668 1.783 1 96.25 37 ASN B C 1
ATOM 915 O O . ASN B 1 37 ? 10.43 -8.43 2.693 1 96.25 37 ASN B O 1
ATOM 919 N N . ASP B 1 38 ? 10.508 -6.418 1.71 1 94.5 38 ASP B N 1
ATOM 920 C CA . ASP B 1 38 ? 11.445 -5.855 2.678 1 94.5 38 ASP B CA 1
ATOM 921 C C . ASP B 1 38 ? 10.711 -5.09 3.773 1 94.5 38 ASP B C 1
ATOM 923 O O . ASP B 1 38 ? 11.336 -4.391 4.574 1 94.5 38 ASP B O 1
ATOM 927 N N . HIS B 1 39 ? 9.453 -5.109 3.873 1 92.88 39 HIS B N 1
ATOM 928 C CA . HIS B 1 39 ? 8.641 -4.512 4.926 1 92.88 39 HIS B CA 1
ATOM 929 C C . HIS B 1 39 ? 7.293 -5.219 5.051 1 92.88 39 HIS B C 1
ATOM 931 O O . HIS B 1 39 ? 6.961 -6.082 4.234 1 92.88 39 HIS B O 1
ATOM 937 N N . GLU B 1 40 ? 6.52 -4.906 6.066 1 92.81 40 GLU B N 1
ATOM 938 C CA . GLU B 1 40 ? 5.215 -5.508 6.332 1 92.81 40 GLU B CA 1
ATOM 939 C C . GLU B 1 40 ? 4.238 -5.223 5.195 1 92.81 40 GLU B C 1
ATOM 941 O O . GLU B 1 40 ? 4.035 -4.066 4.82 1 92.81 40 GLU B O 1
ATOM 946 N N . PRO B 1 41 ? 3.594 -6.277 4.652 1 94.88 41 PRO B N 1
ATOM 947 C CA . PRO B 1 41 ? 2.809 -6.121 3.428 1 94.88 41 PRO B CA 1
ATOM 948 C C . PRO B 1 41 ? 1.342 -5.793 3.705 1 94.88 41 PRO B C 1
ATOM 950 O O . PRO B 1 41 ? 0.475 -6.074 2.875 1 94.88 41 PRO B O 1
ATOM 953 N N . LYS B 1 42 ? 1.042 -5.117 4.746 1 92.06 42 LYS B N 1
ATOM 954 C CA . LYS B 1 42 ? -0.336 -4.797 5.105 1 92.06 42 LYS B CA 1
ATOM 955 C C . LYS B 1 42 ? -0.995 -3.924 4.043 1 92.06 42 LYS B C 1
ATOM 957 O O . LYS B 1 42 ? -2.131 -4.18 3.639 1 92.06 42 LYS B O 1
ATOM 962 N N . PRO B 1 43 ? -0.283 -2.975 3.533 1 93 43 PRO B N 1
ATOM 963 C CA . PRO B 1 43 ? -0.897 -2.139 2.498 1 93 43 PRO B CA 1
ATOM 964 C C . PRO B 1 43 ? -1.302 -2.936 1.26 1 93 43 PRO B C 1
ATOM 966 O O . PRO B 1 43 ? -2.334 -2.648 0.647 1 93 43 PRO B O 1
ATOM 969 N N . LEU B 1 44 ? -0.458 -3.904 0.912 1 94.94 44 LEU B N 1
ATOM 970 C CA . LEU B 1 44 ? -0.796 -4.781 -0.205 1 94.94 44 LEU B CA 1
ATOM 971 C C . LEU B 1 44 ? -2.088 -5.543 0.073 1 94.94 44 LEU B C 1
ATOM 973 O O . LEU B 1 44 ? -2.928 -5.695 -0.816 1 94.94 44 LEU B O 1
ATOM 977 N N . PHE B 1 45 ? -2.223 -5.98 1.241 1 96.38 45 PHE B N 1
ATOM 978 C CA . PHE B 1 45 ? -3.41 -6.727 1.639 1 96.38 45 PHE B CA 1
ATOM 979 C C . PHE B 1 45 ? -4.672 -5.902 1.413 1 96.38 45 PHE B C 1
ATOM 981 O O . PHE B 1 45 ? -5.621 -6.367 0.783 1 96.38 45 PHE B O 1
ATOM 988 N N . TYR B 1 46 ? -4.664 -4.645 1.875 1 96.12 46 TYR B N 1
ATOM 989 C CA . TYR B 1 46 ? -5.836 -3.785 1.756 1 96.12 46 TYR B CA 1
ATOM 990 C C . TYR B 1 46 ? -6.141 -3.477 0.295 1 96.12 46 TYR B C 1
ATOM 992 O O . TYR B 1 46 ? -7.305 -3.436 -0.108 1 96.12 46 TYR B O 1
ATOM 1000 N N . GLU B 1 47 ? -5.055 -3.273 -0.491 1 94.88 47 GLU B N 1
ATOM 1001 C CA . GLU B 1 47 ? -5.242 -3.021 -1.917 1 94.88 47 GLU B CA 1
ATOM 1002 C C . GLU B 1 47 ? -5.906 -4.211 -2.605 1 94.88 47 GLU B C 1
ATOM 1004 O O . GLU B 1 47 ? -6.863 -4.043 -3.363 1 94.88 47 GLU B O 1
ATOM 1009 N N . PHE B 1 48 ? -5.379 -5.375 -2.311 1 97.56 48 PHE B N 1
ATOM 1010 C CA . 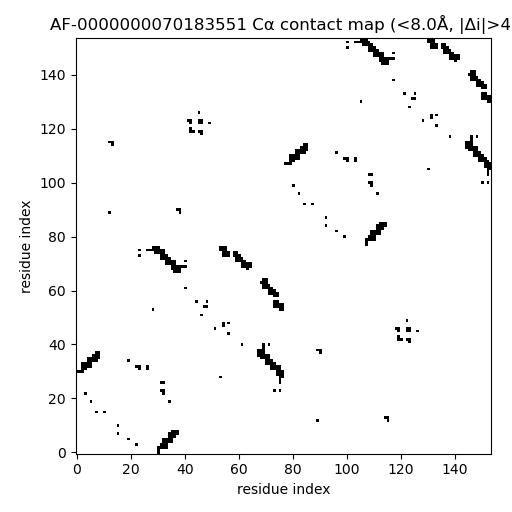PHE B 1 48 ? -5.922 -6.582 -2.924 1 97.56 48 PHE B CA 1
ATOM 1011 C C . PHE B 1 48 ? -7.359 -6.82 -2.469 1 97.56 48 PHE B C 1
ATOM 1013 O O . PHE B 1 48 ? -8.219 -7.188 -3.273 1 97.56 48 PHE B O 1
ATOM 1020 N N . GLN B 1 49 ? -7.551 -6.641 -1.2 1 96.44 49 GLN B N 1
ATOM 1021 C CA . GLN B 1 49 ? -8.891 -6.824 -0.655 1 96.44 49 GLN B CA 1
ATOM 1022 C C . GLN B 1 49 ? -9.891 -5.887 -1.326 1 96.44 49 GLN B C 1
ATOM 1024 O O . GLN B 1 49 ? -11.031 -6.273 -1.59 1 96.44 49 GLN B O 1
ATOM 1029 N N . ALA B 1 50 ? -9.461 -4.766 -1.679 1 94.62 50 ALA B N 1
ATOM 1030 C CA . ALA B 1 50 ? -10.336 -3.744 -2.246 1 94.62 50 ALA B CA 1
ATOM 1031 C C . ALA B 1 50 ? -10.523 -3.953 -3.744 1 94.62 50 ALA B C 1
ATOM 1033 O O . ALA B 1 50 ? -11.602 -3.695 -4.281 1 94.62 50 ALA B O 1
ATOM 1034 N N . GLU B 1 51 ? -9.492 -4.523 -4.43 1 96 51 GLU B N 1
ATOM 1035 C CA . GLU B 1 51 ? -9.508 -4.387 -5.887 1 96 51 GLU B CA 1
ATOM 1036 C C . GLU B 1 51 ? -9.586 -5.754 -6.566 1 96 51 GLU B C 1
ATOM 1038 O O . GLU B 1 51 ? -9.906 -5.844 -7.75 1 96 51 GLU B O 1
ATOM 1043 N N . VAL B 1 52 ? -9.195 -6.73 -5.875 1 97.62 52 VAL B N 1
ATOM 1044 C CA . VAL B 1 52 ? -9.023 -8.016 -6.543 1 97.62 52 VAL B CA 1
ATOM 1045 C C . VAL B 1 52 ? -10.07 -9.008 -6.035 1 97.62 52 VAL B C 1
ATOM 1047 O O . VAL B 1 52 ? -9.859 -9.68 -5.02 1 97.62 52 VAL B O 1
ATOM 1050 N N . ASP B 1 53 ? -11.102 -9.258 -6.793 1 97.81 53 ASP B N 1
ATOM 1051 C CA . ASP B 1 53 ? -12.242 -10.078 -6.383 1 97.81 53 ASP B CA 1
ATOM 1052 C C . ASP B 1 53 ? -11.828 -11.531 -6.164 1 97.81 53 ASP B C 1
ATOM 1054 O O . ASP B 1 53 ? -12.375 -12.211 -5.297 1 97.81 53 ASP B O 1
ATOM 1058 N N . SER B 1 54 ? -10.883 -11.922 -6.938 1 98.31 54 SER B N 1
ATOM 1059 C CA . SER B 1 54 ? -10.492 -13.328 -6.902 1 98.31 54 SER B CA 1
ATOM 1060 C C . SER B 1 54 ? -9.5 -13.602 -5.777 1 98.31 54 SER B C 1
ATOM 1062 O O . SER B 1 54 ? -9.125 -14.75 -5.547 1 98.31 54 SER B O 1
ATOM 1064 N N . PHE B 1 55 ? -9.07 -12.609 -5.09 1 98.5 55 PHE B N 1
ATOM 1065 C CA . PHE B 1 55 ? -8.172 -12.75 -3.953 1 98.5 55 PHE B CA 1
ATOM 1066 C C . PHE B 1 55 ? -8.906 -13.344 -2.756 1 98.5 55 PHE B C 1
ATOM 1068 O O . PHE B 1 55 ? -9.93 -12.812 -2.324 1 98.5 55 PHE B O 1
ATOM 1075 N N . ASP B 1 56 ? -8.422 -14.438 -2.258 1 98.19 56 ASP B N 1
ATOM 1076 C CA . ASP B 1 56 ? -8.969 -15.062 -1.059 1 98.19 56 ASP B CA 1
ATOM 1077 C C . ASP B 1 56 ? -8.328 -14.492 0.202 1 98.19 56 ASP B C 1
ATOM 1079 O O . ASP B 1 56 ? -7.371 -15.062 0.734 1 98.19 56 ASP B O 1
ATOM 1083 N N . ALA B 1 57 ? -8.906 -13.477 0.733 1 97.88 57 ALA B N 1
ATOM 1084 C CA . ALA B 1 57 ? -8.367 -12.75 1.88 1 97.88 57 ALA B CA 1
ATOM 1085 C C . ALA B 1 57 ? -8.297 -13.648 3.113 1 97.88 57 ALA B C 1
ATOM 1087 O O . ALA B 1 57 ? -7.406 -13.492 3.951 1 97.88 57 ALA B O 1
ATOM 1088 N N . ASP B 1 58 ? -9.203 -14.562 3.211 1 97.94 58 ASP B N 1
ATOM 1089 C CA . ASP B 1 58 ? -9.227 -15.438 4.383 1 97.94 58 ASP B CA 1
ATOM 1090 C C . ASP B 1 58 ? -8.031 -16.391 4.391 1 97.94 58 ASP B C 1
ATOM 1092 O O . ASP B 1 58 ? -7.59 -16.828 5.453 1 97.94 58 ASP B O 1
ATOM 1096 N N . GLY B 1 59 ? -7.508 -16.703 3.229 1 97.81 59 GLY B N 1
ATOM 1097 C CA . GLY B 1 59 ? -6.371 -17.609 3.113 1 97.81 59 GLY B CA 1
ATOM 1098 C C . GLY B 1 59 ? -5.035 -16.906 3.121 1 97.81 59 GLY B C 1
ATOM 1099 O O . GLY B 1 59 ? -3.982 -17.531 3.088 1 97.81 59 GLY B O 1
ATOM 1100 N N . TYR B 1 60 ? -5.047 -15.609 3.176 1 98.12 60 TYR B N 1
ATOM 1101 C CA . TYR B 1 60 ? -3.844 -14.781 3.158 1 98.12 60 TYR B CA 1
ATOM 1102 C C . TYR B 1 60 ? -2.984 -15.047 4.391 1 98.12 60 TYR B C 1
ATOM 1104 O O . TYR B 1 60 ? -3.5 -15.156 5.504 1 98.12 60 TYR B O 1
ATOM 1112 N N . GLU B 1 61 ? -1.651 -15.195 4.16 1 97.69 61 GLU B N 1
ATOM 1113 C CA . GLU B 1 61 ? -0.705 -15.406 5.254 1 97.69 61 GLU B CA 1
ATOM 1114 C C . GLU B 1 61 ? 0.542 -14.547 5.074 1 97.69 61 GLU B C 1
ATOM 1116 O O . GLU B 1 61 ? 0.974 -14.297 3.947 1 97.69 61 GLU B O 1
ATOM 1121 N N . VAL B 1 62 ? 1.072 -14.148 6.211 1 97.88 62 VAL B N 1
ATOM 1122 C CA . VAL B 1 62 ? 2.344 -13.43 6.223 1 97.88 62 VAL B CA 1
ATOM 1123 C C . VAL B 1 62 ? 3.27 -14.031 7.277 1 97.88 62 VAL B C 1
ATOM 1125 O O . VAL B 1 62 ? 2.838 -14.328 8.391 1 97.88 62 VAL B O 1
ATOM 1128 N N . GLU B 1 63 ? 4.445 -14.227 6.879 1 97.56 63 GLU B N 1
ATOM 1129 C CA . GLU B 1 63 ? 5.512 -14.648 7.785 1 97.56 63 GLU B CA 1
ATOM 1130 C C . GLU B 1 63 ? 6.656 -13.641 7.801 1 97.56 63 GLU B C 1
ATOM 1132 O O . GLU B 1 63 ? 7.164 -13.25 6.742 1 97.56 63 GLU B O 1
ATOM 1137 N N . GLN B 1 64 ? 6.934 -13.211 9.008 1 97 64 GLN B N 1
ATOM 1138 C CA . GLN B 1 64 ? 8.148 -12.414 9.148 1 97 64 GLN B CA 1
ATOM 1139 C C . GLN B 1 64 ? 9.352 -13.305 9.469 1 97 64 GLN B C 1
ATOM 1141 O O . GLN B 1 64 ? 9.445 -13.859 10.562 1 97 64 GLN B O 1
ATOM 1146 N N . ARG B 1 65 ? 10.227 -13.344 8.516 1 96.69 65 ARG B N 1
ATOM 1147 C CA . ARG B 1 65 ? 11.367 -14.25 8.688 1 96.69 65 ARG B CA 1
ATOM 1148 C C . ARG B 1 65 ? 12.484 -13.57 9.477 1 96.69 65 ARG B C 1
ATOM 1150 O O . ARG B 1 65 ? 13.195 -14.227 10.234 1 96.69 65 ARG B O 1
ATOM 1157 N N . ASP B 1 66 ? 12.664 -12.281 9.266 1 94.38 66 ASP B N 1
ATOM 1158 C CA . ASP B 1 66 ? 13.562 -11.438 10.047 1 94.38 66 ASP B CA 1
ATOM 1159 C C . ASP B 1 66 ? 13.109 -9.977 10.008 1 94.38 66 ASP B C 1
ATOM 1161 O O . ASP B 1 66 ? 11.977 -9.68 9.641 1 94.38 66 ASP B O 1
ATOM 1165 N N . GLU B 1 67 ? 13.922 -9.094 10.484 1 90.44 67 GLU B N 1
ATOM 1166 C CA . GLU B 1 67 ? 13.547 -7.699 10.672 1 90.44 67 GLU B CA 1
ATOM 1167 C C . GLU B 1 67 ? 13.117 -7.062 9.352 1 90.44 67 GLU B C 1
ATOM 1169 O O . GLU B 1 67 ? 12.227 -6.211 9.328 1 90.44 67 GLU B O 1
ATOM 1174 N N . ARG B 1 68 ? 13.688 -7.52 8.25 1 90.5 68 ARG B N 1
ATOM 1175 C CA . ARG B 1 68 ? 13.422 -6.848 6.98 1 90.5 68 ARG B CA 1
ATOM 1176 C C . ARG B 1 68 ? 12.945 -7.836 5.922 1 90.5 68 ARG B C 1
ATOM 1178 O O . ARG B 1 68 ? 13.094 -7.594 4.723 1 90.5 68 ARG B O 1
ATOM 1185 N N . THR B 1 69 ? 12.555 -9 6.367 1 96.44 69 THR B N 1
ATOM 1186 C CA . THR B 1 69 ? 12.086 -10 5.41 1 96.44 69 THR B CA 1
ATOM 1187 C C . THR B 1 69 ? 10.688 -10.477 5.77 1 96.44 69 THR B C 1
ATOM 1189 O O . THR B 1 69 ? 10.484 -11.078 6.828 1 96.44 69 THR B O 1
ATOM 1192 N N . PHE B 1 70 ? 9.773 -10.172 4.875 1 97.81 70 PHE B N 1
ATOM 1193 C CA . PHE B 1 70 ? 8.391 -10.602 5 1 97.81 70 PHE B CA 1
ATOM 1194 C C . PHE B 1 70 ? 7.992 -11.492 3.826 1 97.81 70 PHE B C 1
ATOM 1196 O O . PHE B 1 70 ? 8.266 -11.156 2.672 1 97.81 70 PHE B O 1
ATOM 1203 N N . VAL B 1 71 ? 7.402 -12.578 4.133 1 98.19 71 VAL B N 1
ATOM 1204 C CA . VAL B 1 71 ? 6.914 -13.508 3.119 1 98.19 71 VAL B CA 1
ATOM 1205 C C . VAL B 1 71 ? 5.391 -13.594 3.191 1 98.19 71 VAL B C 1
ATOM 1207 O O . VAL B 1 71 ? 4.832 -14.039 4.199 1 98.19 71 VAL B O 1
ATOM 1210 N N . ALA B 1 72 ? 4.727 -13.133 2.143 1 98.44 72 ALA B N 1
ATOM 1211 C CA . ALA B 1 72 ? 3.268 -13.148 2.084 1 98.44 72 ALA B CA 1
ATOM 1212 C C . ALA B 1 72 ? 2.77 -14.109 1.013 1 98.44 72 ALA B C 1
ATOM 1214 O O . ALA B 1 72 ? 3.35 -14.195 -0.073 1 98.44 72 ALA B O 1
ATOM 1215 N N . THR B 1 73 ? 1.729 -14.789 1.374 1 98.19 73 THR B N 1
ATOM 1216 C CA . THR B 1 73 ? 1.085 -15.695 0.425 1 98.19 73 THR B CA 1
ATOM 1217 C C . THR B 1 73 ? -0.323 -15.211 0.089 1 98.19 73 THR B C 1
ATOM 1219 O O . THR B 1 73 ? -1.155 -15.039 0.982 1 98.19 73 THR B O 1
ATOM 1222 N N . LEU B 1 74 ? -0.533 -14.977 -1.167 1 98.5 74 LEU B N 1
ATOM 1223 C CA . LEU B 1 74 ? -1.801 -14.477 -1.688 1 98.5 74 LEU B CA 1
ATOM 1224 C C . LEU B 1 74 ? -2.531 -15.562 -2.473 1 98.5 74 LEU B C 1
ATOM 1226 O O . LEU B 1 74 ? -2.207 -15.812 -3.635 1 98.5 74 LEU B O 1
ATOM 1230 N N . PRO B 1 75 ? -3.512 -16.172 -1.898 1 98.19 75 PRO B N 1
ATOM 1231 C CA . PRO B 1 75 ? -4.25 -17.219 -2.619 1 98.19 75 PRO B CA 1
ATOM 1232 C C . PRO B 1 75 ? -5.309 -16.641 -3.559 1 98.19 75 PRO B C 1
ATOM 1234 O O . PRO B 1 75 ? -5.883 -15.586 -3.277 1 98.19 75 PRO B O 1
ATOM 1237 N N . LYS B 1 76 ? -5.539 -17.375 -4.594 1 97.75 76 LYS B N 1
ATOM 1238 C CA . LYS B 1 76 ? -6.57 -17.047 -5.566 1 97.75 76 LYS B CA 1
ATOM 1239 C C . LYS B 1 76 ? -7.73 -18.031 -5.5 1 97.75 76 LYS B C 1
ATOM 1241 O O . LYS B 1 76 ? -7.52 -19.25 -5.461 1 97.75 76 LYS B O 1
ATOM 1246 N N . GLN B 1 77 ? -8.914 -17.406 -5.418 1 96.19 77 GLN B N 1
ATOM 1247 C CA . GLN B 1 77 ? -10.109 -18.25 -5.434 1 96.19 77 GLN B CA 1
ATOM 1248 C C . GLN B 1 77 ? -10.938 -18 -6.691 1 96.19 77 GLN B C 1
ATOM 1250 O O . GLN B 1 77 ? -10.844 -16.938 -7.305 1 96.19 77 GLN B O 1
#

Nearest PDB structures (foldseek):
  2lxr-assembly1_A  TM=7.506E-01  e=6.172E-01  Helicobacter pylori 26695
  1jdq-assembly1_A  TM=5.923E-01  e=1.763E-01  Thermotoga maritima
  3evz-assembly1_A  TM=5.106E-01  e=3.641E-01  Pyrococcus furiosus
  2h00-assembly3_C  TM=5.342E-01  e=8.035E-01  Homo sapiens
  8xao-assembly1_A  TM=5.080E-01  e=2.465E+00  Sulfolobus acidocaldarius DSM 639

Radius of gyration: 16.19 Å; Cα contacts (8 Å, |Δi|>4): 265; chains: 2; bounding box: 30×53×29 Å

pLDDT: mean 94.88, std 7.25, range [50.84, 98.5]